Protein AF-A0A8E2DM43-F1 (afdb_monomer_lite)

Structure (mmCIF, N/CA/C/O backbone):
data_AF-A0A8E2DM43-F1
#
_entry.id   AF-A0A8E2DM43-F1
#
loop_
_atom_site.group_PDB
_atom_site.id
_atom_site.type_symbol
_atom_site.label_atom_id
_atom_site.label_alt_id
_atom_site.label_comp_id
_atom_site.label_asym_id
_atom_site.label_entity_id
_atom_site.label_seq_id
_atom_site.pdbx_PDB_ins_code
_atom_site.Cartn_x
_atom_site.Cartn_y
_atom_site.Cartn_z
_atom_site.occupancy
_atom_site.B_iso_or_equiv
_atom_site.auth_seq_id
_atom_site.auth_comp_id
_atom_site.auth_asym_id
_atom_site.auth_atom_id
_atom_site.pdbx_PDB_model_num
ATOM 1 N N . MET A 1 1 ? -1.895 0.073 -11.403 1.00 70.31 1 MET A N 1
ATOM 2 C CA . MET A 1 1 ? -3.182 -0.579 -11.768 1.00 70.31 1 MET A CA 1
ATOM 3 C C . MET A 1 1 ? -3.514 -1.796 -10.894 1.00 70.31 1 MET A C 1
ATOM 5 O O . MET A 1 1 ? -4.597 -1.817 -10.328 1.00 70.31 1 MET A O 1
ATOM 9 N N . PHE A 1 2 ? -2.604 -2.762 -10.700 1.00 83.31 2 PHE A N 1
ATOM 10 C CA . PHE A 1 2 ? -2.832 -3.940 -9.833 1.00 83.31 2 PHE A CA 1
ATOM 11 C C . PHE A 1 2 ? -3.339 -3.614 -8.415 1.00 83.31 2 PHE A C 1
ATOM 13 O O . PHE A 1 2 ? -4.241 -4.276 -7.913 1.00 83.31 2 PHE A O 1
ATOM 20 N N . LEU A 1 3 ? -2.827 -2.552 -7.784 1.00 89.19 3 LEU A N 1
ATOM 21 C CA . LEU A 1 3 ? -3.263 -2.164 -6.436 1.00 89.19 3 LEU A CA 1
ATOM 22 C C . LEU A 1 3 ? -4.743 -1.794 -6.350 1.00 89.19 3 LEU A C 1
ATOM 24 O O . LEU A 1 3 ? -5.333 -1.980 -5.294 1.00 89.19 3 LEU A O 1
ATOM 28 N N . ILE A 1 4 ? -5.349 -1.301 -7.434 1.00 88.94 4 ILE A N 1
ATOM 29 C CA . ILE A 1 4 ? -6.786 -0.998 -7.456 1.00 88.94 4 ILE A CA 1
ATOM 30 C C . ILE A 1 4 ? -7.582 -2.299 -7.372 1.00 88.94 4 ILE A C 1
ATOM 32 O O . ILE A 1 4 ? -8.527 -2.377 -6.595 1.00 88.94 4 ILE A O 1
ATOM 36 N N . TYR A 1 5 ? -7.172 -3.334 -8.111 1.00 89.56 5 TYR A N 1
ATOM 37 C CA . TYR A 1 5 ? -7.791 -4.657 -8.026 1.00 89.56 5 TYR A CA 1
ATOM 38 C C . TYR A 1 5 ? -7.691 -5.230 -6.605 1.00 89.56 5 TYR A C 1
ATOM 40 O O . TYR A 1 5 ? -8.705 -5.640 -6.040 1.00 89.56 5 TYR A O 1
ATOM 48 N N . VAL A 1 6 ? -6.497 -5.188 -5.999 1.00 92.88 6 VAL A N 1
ATOM 49 C CA . VAL A 1 6 ? -6.292 -5.644 -4.612 1.00 92.88 6 VAL A CA 1
ATOM 50 C C . VAL A 1 6 ? -7.154 -4.838 -3.642 1.00 92.88 6 VAL A C 1
ATOM 52 O O . VAL A 1 6 ? -7.849 -5.423 -2.819 1.00 92.88 6 VAL A O 1
ATOM 55 N N . LEU A 1 7 ? -7.179 -3.509 -3.776 1.00 94.19 7 LEU A N 1
ATOM 56 C CA . LEU A 1 7 ? -8.000 -2.637 -2.939 1.00 94.19 7 LEU A CA 1
ATOM 57 C C . LEU A 1 7 ? -9.485 -2.997 -3.041 1.00 94.19 7 LEU A C 1
ATOM 59 O O . LEU A 1 7 ? -10.125 -3.206 -2.016 1.00 94.19 7 LEU A O 1
ATOM 63 N N . VAL A 1 8 ? -10.032 -3.105 -4.255 1.00 92.88 8 VAL A N 1
ATOM 64 C CA . VAL A 1 8 ? -11.441 -3.476 -4.465 1.00 92.88 8 VAL A CA 1
ATOM 65 C C . VAL A 1 8 ? -11.740 -4.827 -3.823 1.00 92.88 8 VAL A C 1
ATOM 67 O O . VAL A 1 8 ? -12.745 -4.949 -3.123 1.00 92.88 8 VAL A O 1
ATOM 70 N N . ARG A 1 9 ? -10.853 -5.813 -3.992 1.00 94.50 9 ARG A N 1
ATOM 71 C CA . ARG A 1 9 ? -11.008 -7.135 -3.384 1.00 94.50 9 ARG A CA 1
ATOM 72 C C . ARG A 1 9 ? -11.035 -7.064 -1.855 1.00 94.50 9 ARG A C 1
ATOM 74 O O . ARG A 1 9 ? -11.960 -7.596 -1.246 1.00 94.50 9 ARG A O 1
ATOM 81 N N . CYS A 1 10 ? -10.080 -6.366 -1.240 1.00 94.94 10 CYS A N 1
ATOM 82 C CA . CYS A 1 10 ? -10.042 -6.197 0.213 1.00 94.94 10 CYS A CA 1
ATOM 83 C C . CYS A 1 10 ? -11.300 -5.487 0.735 1.00 94.94 10 CYS A C 1
ATOM 85 O O . CYS A 1 10 ? -11.850 -5.887 1.760 1.00 94.94 10 CYS A O 1
ATOM 87 N N . LEU A 1 11 ? -11.790 -4.468 0.022 1.00 93.38 11 LEU A N 1
ATOM 88 C CA . LEU A 1 11 ? -13.005 -3.741 0.399 1.00 93.38 11 LEU A CA 1
ATOM 89 C C . LEU A 1 11 ? -14.266 -4.612 0.290 1.00 93.38 11 LEU A C 1
ATOM 91 O O . LEU A 1 11 ? -15.107 -4.567 1.188 1.00 93.38 11 LEU A O 1
ATOM 95 N N . GLN A 1 12 ? -14.390 -5.426 -0.763 1.00 94.00 12 GLN A N 1
ATOM 96 C CA . GLN A 1 12 ? -15.489 -6.390 -0.918 1.00 94.00 12 GLN A CA 1
ATOM 97 C C . GLN A 1 12 ? -15.503 -7.423 0.216 1.00 94.00 12 GLN A C 1
ATOM 99 O O . GLN A 1 12 ? -16.562 -7.718 0.770 1.00 94.00 12 GLN A O 1
ATOM 104 N N . ASP A 1 13 ? -14.321 -7.894 0.615 1.00 94.19 13 ASP A N 1
ATOM 105 C CA . ASP A 1 13 ? -14.142 -8.856 1.706 1.00 94.19 13 ASP A CA 1
ATOM 106 C C . ASP A 1 13 ? -14.135 -8.182 3.102 1.00 94.19 13 ASP A C 1
ATOM 108 O O . ASP A 1 13 ? -13.907 -8.844 4.116 1.00 94.19 13 ASP A O 1
ATOM 112 N N . LYS A 1 14 ? -14.410 -6.867 3.180 1.00 92.25 14 LYS A N 1
ATOM 113 C CA . LYS A 1 14 ? -14.420 -6.039 4.407 1.00 92.25 14 LYS A CA 1
ATOM 114 C C . LYS A 1 14 ? -13.127 -6.125 5.225 1.00 92.25 14 LYS A C 1
ATOM 116 O O . LYS A 1 14 ? -13.145 -6.003 6.452 1.00 92.25 14 LYS A O 1
ATOM 121 N N . GLN A 1 15 ? -12.000 -6.324 4.555 1.00 94.31 15 GLN A N 1
ATOM 122 C CA . GLN A 1 15 ? -10.700 -6.411 5.199 1.00 94.31 15 GLN A CA 1
ATOM 123 C C . GLN A 1 15 ? -10.128 -5.010 5.461 1.00 94.31 15 GLN A C 1
ATOM 125 O O . GLN A 1 15 ? -10.148 -4.158 4.563 1.00 94.31 15 GLN A O 1
ATOM 130 N N . PRO A 1 16 ? -9.591 -4.745 6.669 1.00 94.50 16 PRO A N 1
ATOM 131 C CA . PRO A 1 16 ? -8.877 -3.507 6.946 1.00 94.50 16 PRO A CA 1
ATOM 132 C C . PRO A 1 16 ? -7.755 -3.313 5.927 1.00 94.50 16 PRO A C 1
ATOM 134 O O . PRO A 1 16 ? -6.956 -4.223 5.693 1.00 94.50 16 PRO A O 1
ATOM 137 N N . THR A 1 17 ? -7.700 -2.130 5.321 1.00 97.50 17 THR A N 1
ATOM 138 C CA . THR A 1 17 ? -6.760 -1.847 4.230 1.00 97.50 17 THR A CA 1
ATOM 139 C C . THR A 1 17 ? -6.203 -0.442 4.369 1.00 97.50 17 THR A C 1
ATOM 141 O O . THR A 1 17 ? -6.959 0.503 4.557 1.00 97.50 17 THR A O 1
ATOM 144 N N . ALA A 1 18 ? -4.892 -0.274 4.262 1.00 97.31 18 ALA A N 1
ATOM 145 C CA . ALA A 1 18 ? -4.224 1.016 4.221 1.00 97.31 18 ALA A CA 1
ATOM 146 C C . ALA A 1 18 ? -3.556 1.213 2.856 1.00 97.31 18 ALA A C 1
ATOM 148 O O . ALA A 1 18 ? -2.838 0.337 2.387 1.00 97.31 18 ALA A O 1
ATOM 149 N N . VAL A 1 19 ? -3.768 2.367 2.226 1.00 97.25 19 VAL A N 1
ATOM 150 C CA . VAL A 1 19 ? -3.229 2.707 0.902 1.00 97.25 19 VAL A CA 1
ATOM 151 C C . VAL A 1 19 ? -2.359 3.945 1.013 1.00 97.25 19 VAL A C 1
ATOM 153 O O . VAL A 1 19 ? -2.845 5.017 1.375 1.00 97.25 19 VAL A O 1
ATOM 156 N N . GLN A 1 20 ? -1.075 3.829 0.691 1.00 96.44 20 GLN A N 1
ATOM 157 C CA . GLN A 1 20 ? -0.186 4.982 0.637 1.00 96.44 20 GLN A CA 1
ATOM 158 C C . GLN A 1 20 ? -0.473 5.793 -0.628 1.00 96.44 20 GLN A C 1
ATOM 160 O O . GLN A 1 20 ? -0.220 5.333 -1.737 1.00 96.44 20 GLN A O 1
ATOM 165 N N . VAL A 1 21 ? -0.991 7.008 -0.448 1.00 93.31 21 VAL A N 1
ATOM 166 C CA . VAL A 1 21 ? -1.388 7.892 -1.557 1.00 93.31 21 VAL A CA 1
ATOM 167 C C . VAL A 1 21 ? -0.304 8.903 -1.921 1.00 93.31 21 VAL A C 1
ATOM 169 O O . VAL A 1 21 ? -0.326 9.463 -3.010 1.00 93.31 21 VAL A O 1
ATOM 172 N N . SER A 1 22 ? 0.646 9.161 -1.017 1.00 93.75 22 SER A N 1
ATOM 173 C CA . SER A 1 22 ? 1.777 10.058 -1.268 1.00 93.75 22 SER A CA 1
ATOM 174 C C . SER A 1 22 ? 2.978 9.721 -0.378 1.00 93.75 22 SER A C 1
ATOM 176 O O . SER A 1 22 ? 2.942 8.811 0.454 1.00 93.75 22 SER A O 1
ATOM 178 N N . SER A 1 23 ? 4.055 10.497 -0.499 1.00 93.69 23 SER A N 1
ATOM 179 C CA . SER A 1 23 ? 5.185 10.450 0.437 1.00 93.69 23 SER A CA 1
ATOM 180 C C . SER A 1 23 ? 4.838 10.945 1.847 1.00 93.69 23 SER A C 1
ATOM 182 O O . SER A 1 23 ? 5.603 10.711 2.784 1.00 93.69 23 SER A O 1
ATOM 184 N N . LYS A 1 24 ? 3.690 11.617 2.018 1.00 95.88 24 LYS A N 1
ATOM 185 C CA . LYS A 1 24 ? 3.295 12.299 3.260 1.00 95.88 24 LYS A CA 1
ATOM 186 C C . LYS A 1 24 ? 2.039 11.737 3.909 1.00 95.88 24 LYS A C 1
ATOM 188 O O . LYS A 1 24 ? 1.789 12.070 5.064 1.00 95.88 24 LYS A O 1
ATOM 193 N N . SER A 1 25 ? 1.259 10.915 3.214 1.00 96.38 25 SER A N 1
ATOM 194 C CA . SER A 1 25 ? -0.029 10.439 3.716 1.00 96.38 25 SER A CA 1
ATOM 195 C C . SER A 1 25 ? -0.423 9.064 3.188 1.00 96.38 25 SER A C 1
ATOM 197 O O . SER A 1 25 ? 0.041 8.604 2.140 1.00 96.38 25 SER A O 1
ATOM 199 N N . PHE A 1 26 ? -1.327 8.426 3.924 1.00 97.00 26 PHE A N 1
ATOM 200 C CA . PHE A 1 26 ? -2.019 7.209 3.522 1.00 97.00 26 PHE A CA 1
ATOM 201 C C . PHE A 1 26 ? -3.498 7.283 3.910 1.00 97.00 26 PHE A C 1
ATOM 203 O O . PHE A 1 26 ? -3.881 8.045 4.797 1.00 97.00 26 PHE A O 1
ATOM 210 N N . VAL A 1 27 ? -4.330 6.489 3.246 1.00 97.06 27 VAL A N 1
ATOM 211 C CA . VAL A 1 27 ? -5.753 6.330 3.559 1.00 97.06 27 VAL A CA 1
ATOM 212 C C . VAL A 1 27 ? -5.956 4.978 4.221 1.00 97.06 27 VAL A C 1
ATOM 214 O O . VAL A 1 27 ? -5.525 3.965 3.682 1.00 97.06 27 VAL A O 1
ATOM 217 N N . LEU A 1 28 ? -6.607 4.956 5.378 1.00 96.56 28 LEU A N 1
ATOM 218 C CA . LEU A 1 28 ? -6.991 3.754 6.103 1.00 96.56 28 LEU A CA 1
ATOM 219 C C . LEU A 1 28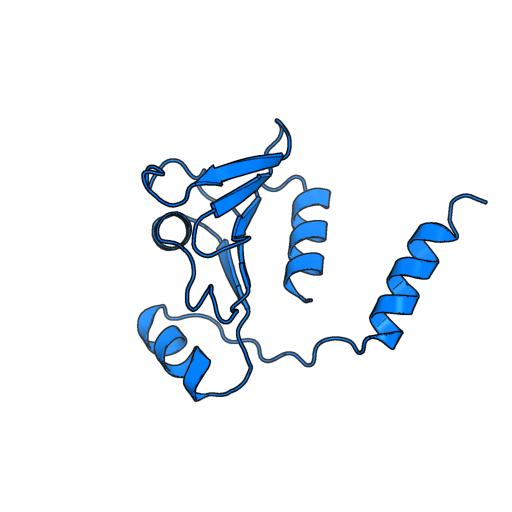 ? -8.489 3.506 5.920 1.00 96.56 28 LEU A C 1
ATOM 221 O O . LEU A 1 28 ? -9.314 4.347 6.271 1.00 96.56 28 LEU A O 1
ATOM 225 N N . PHE A 1 29 ? -8.825 2.338 5.395 1.00 95.88 29 PHE A N 1
ATOM 226 C CA . PHE A 1 29 ? -10.178 1.833 5.239 1.00 95.88 29 PHE A CA 1
ATOM 227 C C . PHE A 1 29 ? -10.488 0.882 6.395 1.00 95.88 29 PHE A C 1
ATOM 229 O O . PHE A 1 29 ? -9.836 -0.153 6.562 1.00 95.88 29 PHE A O 1
ATOM 236 N N . THR A 1 30 ? -11.488 1.243 7.198 1.00 91.94 30 THR A N 1
ATOM 237 C CA . THR A 1 30 ? -12.008 0.430 8.307 1.00 91.94 30 THR A CA 1
ATOM 238 C C . THR A 1 30 ? -13.528 0.312 8.214 1.00 91.94 30 THR A C 1
ATOM 240 O O . THR A 1 30 ? -14.161 0.876 7.322 1.00 91.94 30 THR A O 1
ATOM 243 N N . THR A 1 31 ? -14.145 -0.363 9.185 1.00 89.44 31 THR A N 1
ATOM 244 C CA . THR A 1 31 ? -15.606 -0.376 9.354 1.00 89.44 31 THR A CA 1
ATOM 245 C C . THR A 1 31 ? -16.203 1.013 9.603 1.00 89.44 31 THR A C 1
ATOM 247 O O . THR A 1 31 ? -17.401 1.190 9.415 1.00 89.44 31 THR A O 1
ATOM 250 N N . LEU A 1 32 ? -15.390 1.998 10.004 1.00 89.56 32 LEU A N 1
ATOM 251 C CA . LEU A 1 32 ? -15.796 3.398 10.178 1.00 89.56 32 LEU A CA 1
ATOM 252 C C . LEU A 1 32 ? -15.705 4.215 8.877 1.00 89.56 32 LEU A C 1
ATOM 254 O O . LEU A 1 32 ? -16.038 5.397 8.870 1.00 89.56 32 LEU A O 1
ATOM 258 N N . GLY A 1 33 ? -15.257 3.597 7.781 1.00 90.81 33 GLY A N 1
ATOM 259 C CA . GLY A 1 33 ? -15.033 4.248 6.496 1.00 90.81 33 GLY A CA 1
ATOM 260 C C . GLY A 1 33 ? -13.559 4.548 6.227 1.00 90.81 33 GLY A C 1
ATOM 261 O O . GLY A 1 33 ? -12.659 3.947 6.821 1.00 90.81 33 GLY A O 1
ATOM 262 N N . ALA A 1 34 ? -13.326 5.456 5.279 1.00 95.50 34 ALA A N 1
ATOM 263 C CA . ALA A 1 34 ? -11.998 5.854 4.828 1.00 95.50 34 ALA A CA 1
ATOM 264 C C . ALA A 1 34 ? -11.515 7.106 5.573 1.00 95.50 34 ALA A C 1
ATOM 266 O O . ALA A 1 34 ? -12.199 8.129 5.587 1.00 95.50 34 ALA A O 1
ATOM 267 N N . GLN A 1 35 ? -10.320 7.042 6.157 1.00 96.19 35 GLN A N 1
ATOM 268 C CA . GLN A 1 35 ? -9.699 8.152 6.882 1.00 96.19 35 GLN A CA 1
ATOM 269 C C . GLN A 1 35 ? -8.285 8.401 6.359 1.00 96.19 35 GLN A C 1
ATOM 271 O O . GLN A 1 35 ? -7.510 7.467 6.177 1.00 96.19 35 GLN A O 1
ATOM 276 N N . CYS A 1 36 ? -7.939 9.664 6.107 1.00 96.69 36 CYS A N 1
ATOM 277 C CA . CYS A 1 36 ? -6.603 10.048 5.658 1.00 96.69 36 CYS A CA 1
ATOM 278 C C . CYS A 1 36 ? -5.722 10.393 6.862 1.00 96.69 36 CYS A C 1
ATOM 280 O O . CYS A 1 36 ? -6.119 11.189 7.713 1.00 96.69 36 CYS A O 1
ATOM 282 N N . TYR A 1 37 ? -4.520 9.825 6.905 1.00 96.38 37 TYR A N 1
ATOM 283 C CA . TYR A 1 37 ? -3.543 10.046 7.962 1.00 96.38 37 TYR A CA 1
ATOM 284 C C . TYR A 1 37 ? -2.234 10.600 7.396 1.00 96.38 37 TYR A C 1
ATOM 286 O O . TYR A 1 37 ? -1.763 10.127 6.354 1.00 96.38 37 TYR A O 1
ATOM 294 N N . PRO A 1 38 ? -1.603 11.574 8.077 1.00 96.62 38 PRO A N 1
ATOM 295 C CA . PRO A 1 38 ? -0.225 11.936 7.783 1.00 96.62 38 PRO A CA 1
ATOM 296 C C . PRO A 1 38 ? 0.700 10.778 8.174 1.00 96.62 38 PRO A C 1
ATOM 298 O O . PRO A 1 38 ? 0.481 10.125 9.185 1.00 96.62 38 PRO A O 1
ATOM 301 N N . ILE A 1 39 ? 1.757 10.535 7.399 1.00 95.19 39 ILE A N 1
ATOM 302 C CA . ILE A 1 39 ? 2.809 9.564 7.744 1.00 95.19 39 ILE A CA 1
ATOM 303 C C . ILE A 1 39 ? 3.685 10.124 8.870 1.00 95.19 39 ILE A C 1
ATOM 305 O O . ILE A 1 39 ? 4.095 9.396 9.773 1.00 95.19 39 ILE A O 1
ATOM 309 N N . ALA A 1 40 ? 3.986 11.423 8.815 1.00 93.88 40 ALA A N 1
ATOM 310 C CA . ALA A 1 40 ? 4.785 12.088 9.832 1.00 93.88 40 ALA A CA 1
ATOM 311 C C . ALA A 1 40 ? 4.032 12.103 11.168 1.00 93.88 40 ALA A C 1
ATOM 313 O O . ALA A 1 40 ? 2.912 12.602 11.248 1.00 93.88 40 ALA A O 1
ATOM 314 N N . GLY A 1 41 ? 4.658 11.555 12.210 1.00 88.88 41 GLY A N 1
ATOM 315 C CA . GLY A 1 41 ? 4.064 11.473 13.544 1.00 88.88 41 GLY A CA 1
ATOM 316 C C . GLY A 1 41 ? 2.991 10.393 13.704 1.00 88.88 41 GLY A C 1
ATOM 317 O O . GLY A 1 41 ? 2.431 10.287 14.792 1.00 88.88 41 GLY A O 1
ATOM 318 N N . PHE A 1 42 ? 2.712 9.576 12.678 1.00 92.38 42 PHE A N 1
ATOM 319 C CA . PHE A 1 42 ? 1.811 8.438 12.849 1.00 92.38 42 PHE A CA 1
ATOM 320 C C . PHE A 1 42 ? 2.467 7.387 13.753 1.00 92.38 42 PHE A C 1
ATOM 322 O O . PHE A 1 42 ? 3.593 6.968 13.463 1.00 92.38 42 PHE A O 1
ATOM 329 N N . PRO A 1 43 ? 1.800 6.932 14.826 1.00 88.00 43 PRO A N 1
ATOM 330 C CA . PRO A 1 43 ? 2.382 5.937 15.709 1.00 88.00 43 PRO A CA 1
ATOM 331 C C . PRO A 1 43 ? 2.536 4.604 14.976 1.00 88.00 43 PRO A C 1
ATOM 333 O O . PRO A 1 43 ? 1.602 4.080 14.372 1.00 88.00 43 PRO A O 1
ATOM 336 N N . GLU A 1 44 ? 3.725 4.027 15.057 1.00 76.12 44 GLU A N 1
ATOM 337 C CA . GLU A 1 44 ? 4.128 2.884 14.231 1.00 76.12 44 GLU A CA 1
ATOM 338 C C . GLU A 1 44 ? 3.349 1.592 14.530 1.00 76.12 44 GLU A C 1
ATOM 340 O O . GLU A 1 44 ? 3.292 0.707 13.684 1.00 76.12 44 GLU A O 1
ATOM 345 N N . ASN A 1 45 ? 2.690 1.519 15.691 1.00 78.12 45 ASN A N 1
ATOM 346 C CA . ASN A 1 45 ? 1.911 0.365 16.151 1.00 78.12 45 ASN A CA 1
ATOM 347 C C . ASN A 1 45 ? 0.395 0.625 16.157 1.00 78.12 45 ASN A C 1
ATOM 349 O O . ASN A 1 45 ? -0.355 -0.119 16.782 1.00 78.12 45 ASN A O 1
ATOM 353 N N . CYS A 1 46 ? -0.069 1.699 15.511 1.00 86.69 46 CYS A N 1
ATOM 354 C CA . CYS A 1 46 ? -1.497 2.024 15.457 1.00 86.69 46 CYS A CA 1
ATOM 355 C C . CYS A 1 46 ? -2.242 1.341 14.306 1.00 86.69 46 CYS A C 1
ATOM 357 O O . CYS A 1 46 ? -3.469 1.421 14.256 1.00 86.69 46 CYS A O 1
ATOM 359 N N . LEU A 1 47 ? -1.536 0.678 13.387 1.00 92.06 47 LEU A N 1
ATOM 360 C CA . LEU A 1 47 ? -2.195 -0.139 12.375 1.00 92.06 47 LEU A CA 1
ATOM 361 C C . LEU A 1 47 ? -2.621 -1.484 12.986 1.00 92.06 47 LEU A C 1
ATOM 363 O O . LEU A 1 47 ? -1.808 -2.123 13.658 1.00 92.06 47 LEU A O 1
ATOM 367 N N . PRO A 1 48 ? -3.875 -1.923 12.771 1.00 89.06 48 PRO A N 1
ATOM 368 C CA . PRO A 1 48 ? -4.350 -3.193 13.298 1.00 89.06 48 PRO A CA 1
ATOM 369 C C . PRO A 1 48 ? -3.551 -4.367 12.706 1.00 89.06 48 PRO A C 1
ATOM 371 O O . PRO A 1 48 ? -3.170 -4.320 11.533 1.00 89.06 48 PRO A O 1
ATOM 374 N N . PRO A 1 49 ? -3.297 -5.433 13.486 1.00 90.56 49 PRO A N 1
ATOM 375 C CA . PRO A 1 49 ? -2.634 -6.627 12.975 1.00 90.56 49 PRO A CA 1
ATOM 376 C C . PRO A 1 49 ? -3.487 -7.301 11.891 1.00 90.56 49 PRO A C 1
ATOM 378 O O . PRO A 1 49 ? -4.716 -7.307 11.970 1.00 90.56 49 PRO A O 1
ATOM 381 N N . GLY A 1 50 ? -2.832 -7.870 10.879 1.00 90.38 50 GLY A N 1
ATOM 382 C CA . GLY A 1 50 ? -3.492 -8.515 9.740 1.00 90.38 50 GLY A CA 1
ATOM 383 C C . GLY A 1 50 ? -4.062 -7.543 8.700 1.00 90.38 50 GLY A C 1
ATOM 384 O O . GLY A 1 50 ? -4.831 -7.958 7.837 1.00 90.38 50 GLY A O 1
ATOM 385 N N . ILE A 1 51 ? -3.712 -6.256 8.773 1.00 95.44 51 ILE A N 1
ATOM 386 C CA . ILE A 1 51 ? -4.112 -5.257 7.777 1.00 95.44 51 ILE A CA 1
ATOM 387 C C . ILE A 1 51 ? -3.424 -5.492 6.427 1.00 95.44 51 ILE A C 1
ATOM 389 O O . ILE A 1 51 ? -2.268 -5.915 6.369 1.00 95.44 51 ILE A O 1
ATOM 393 N N . TRP A 1 52 ? -4.099 -5.137 5.336 1.00 97.50 52 TRP A N 1
ATOM 394 C CA . TRP A 1 52 ? -3.470 -5.013 4.022 1.00 97.50 52 TRP A CA 1
ATOM 395 C C . TRP A 1 52 ? -2.831 -3.641 3.862 1.00 97.50 52 TRP A C 1
ATOM 397 O O . TRP A 1 52 ? -3.518 -2.628 3.937 1.00 97.50 52 TRP A O 1
ATOM 407 N N . ALA A 1 53 ? -1.526 -3.593 3.627 1.00 96.94 53 ALA A N 1
ATOM 408 C CA . ALA A 1 53 ? -0.786 -2.362 3.387 1.00 96.94 53 ALA A CA 1
ATOM 409 C C . ALA A 1 53 ? -0.400 -2.282 1.907 1.00 96.94 53 ALA A C 1
ATOM 411 O O . ALA A 1 53 ? 0.336 -3.123 1.401 1.00 96.94 53 ALA A O 1
ATOM 412 N N . LEU A 1 54 ? -0.921 -1.284 1.202 1.00 97.19 54 LEU A N 1
ATOM 413 C CA . LEU A 1 54 ? -0.849 -1.152 -0.248 1.00 97.19 54 LEU A CA 1
ATOM 414 C C . LEU A 1 54 ? -0.016 0.084 -0.613 1.00 97.19 54 LEU A C 1
ATOM 416 O O . LEU A 1 54 ? -0.398 1.211 -0.290 1.00 97.19 54 LEU A O 1
ATOM 420 N N . THR A 1 55 ? 1.102 -0.107 -1.312 1.00 95.94 55 THR A N 1
ATOM 421 C CA . THR A 1 55 ? 1.963 0.993 -1.778 1.00 95.94 55 THR A CA 1
ATOM 422 C C . THR A 1 55 ? 2.273 0.838 -3.262 1.00 95.94 55 THR A C 1
ATOM 424 O O . THR A 1 55 ? 2.766 -0.208 -3.682 1.00 95.94 55 THR A O 1
ATOM 427 N N . ASP A 1 56 ? 2.055 1.903 -4.040 1.00 92.06 56 ASP A N 1
ATOM 428 C CA . ASP A 1 56 ? 2.551 2.015 -5.417 1.00 92.06 56 ASP A CA 1
ATOM 429 C C . ASP A 1 56 ? 3.842 2.830 -5.443 1.00 92.06 56 ASP A C 1
ATOM 431 O O . ASP A 1 56 ? 3.926 3.891 -4.812 1.00 92.06 56 ASP A O 1
ATOM 435 N N . SER A 1 57 ? 4.849 2.356 -6.169 1.00 89.62 57 SER A N 1
ATOM 436 C CA . SER A 1 57 ? 6.063 3.131 -6.371 1.00 89.62 57 SER A CA 1
ATOM 437 C C . SER A 1 57 ? 5.798 4.248 -7.376 1.00 89.62 57 SER A C 1
ATOM 439 O O . SER A 1 57 ? 5.335 3.995 -8.487 1.00 89.62 57 SER A O 1
ATOM 441 N N . SER A 1 58 ? 6.189 5.463 -7.030 1.00 86.38 58 SER A N 1
ATOM 442 C CA . SER A 1 58 ? 6.172 6.629 -7.916 1.00 86.38 58 SER A CA 1
ATOM 443 C C . SER A 1 58 ? 7.469 7.422 -7.741 1.00 86.38 58 SER A C 1
ATOM 445 O O . SER A 1 58 ? 8.375 6.984 -7.022 1.00 86.38 58 SER A O 1
ATOM 447 N N . ASP A 1 59 ? 7.585 8.574 -8.397 1.00 83.94 59 ASP A N 1
ATOM 448 C CA . ASP A 1 59 ? 8.728 9.472 -8.194 1.00 83.94 59 ASP A CA 1
ATOM 449 C C . ASP A 1 59 ? 8.784 9.993 -6.749 1.00 83.94 59 ASP A C 1
ATOM 451 O O . ASP A 1 59 ? 9.860 10.077 -6.156 1.00 83.94 59 ASP A O 1
ATOM 455 N N . ASP A 1 60 ? 7.618 10.221 -6.139 1.00 85.12 60 ASP A N 1
ATOM 456 C CA . ASP A 1 60 ? 7.505 10.663 -4.748 1.00 85.12 60 ASP A CA 1
ATOM 457 C C . ASP A 1 60 ? 7.575 9.502 -3.743 1.00 85.12 60 ASP A C 1
ATOM 459 O O . ASP A 1 60 ? 7.962 9.690 -2.586 1.00 85.12 60 ASP A O 1
ATOM 463 N N . VAL A 1 61 ? 7.210 8.285 -4.156 1.00 88.50 61 VAL A N 1
ATOM 464 C CA . VAL A 1 61 ? 7.138 7.103 -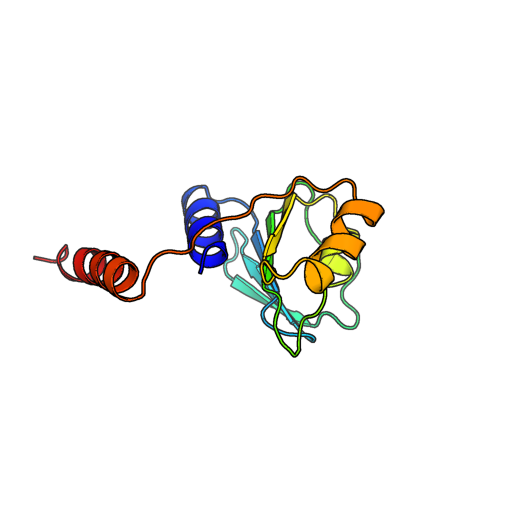3.286 1.00 88.50 61 VAL A CA 1
ATOM 465 C C . VAL A 1 61 ? 8.110 6.035 -3.772 1.00 88.50 61 VAL A C 1
ATOM 467 O O . VAL A 1 61 ? 7.799 5.206 -4.618 1.00 88.50 61 VAL A O 1
ATOM 470 N N . THR A 1 62 ? 9.312 6.023 -3.198 1.00 88.19 62 THR A N 1
ATOM 471 C CA . THR A 1 62 ? 10.366 5.053 -3.559 1.00 88.19 62 THR A CA 1
ATOM 472 C C . THR A 1 62 ? 10.366 3.786 -2.705 1.00 88.19 62 THR A C 1
ATOM 474 O O . THR A 1 62 ? 11.085 2.831 -3.009 1.00 88.19 62 THR A O 1
ATOM 477 N N . ARG A 1 63 ? 9.593 3.783 -1.614 1.00 90.88 63 ARG A N 1
ATOM 478 C CA . ARG A 1 63 ? 9.405 2.654 -0.701 1.00 90.88 63 ARG A CA 1
ATOM 479 C C . ARG A 1 63 ? 8.111 2.821 0.105 1.00 90.88 63 ARG A C 1
ATOM 481 O O . ARG A 1 63 ? 7.680 3.963 0.296 1.00 90.88 63 ARG A O 1
ATOM 488 N N . PRO A 1 64 ? 7.563 1.726 0.656 1.00 94.25 64 PRO A N 1
ATOM 489 C CA . PRO A 1 64 ? 6.479 1.796 1.627 1.00 94.25 64 PRO A CA 1
ATOM 490 C C . PRO A 1 64 ? 6.832 2.667 2.835 1.00 94.25 64 PRO A C 1
ATOM 492 O O . PRO A 1 64 ? 7.991 2.743 3.264 1.00 94.25 64 PRO A O 1
ATOM 495 N N . CYS A 1 65 ? 5.827 3.350 3.375 1.00 94.00 65 CYS A N 1
ATOM 496 C CA . CYS A 1 65 ? 5.984 4.219 4.530 1.00 94.00 65 CYS A CA 1
ATOM 497 C C . CYS A 1 65 ? 6.335 3.423 5.798 1.00 94.00 65 CYS A C 1
ATOM 499 O O . CYS A 1 65 ? 6.057 2.229 5.916 1.00 94.00 65 CYS A O 1
ATOM 501 N N . LEU A 1 66 ? 6.963 4.091 6.773 1.00 92.81 66 LEU A N 1
ATOM 502 C CA . LEU A 1 66 ? 7.396 3.439 8.014 1.00 92.81 66 LEU A CA 1
ATOM 503 C C . LEU A 1 66 ? 6.259 2.745 8.783 1.00 92.81 66 LEU A C 1
ATOM 505 O O . LEU A 1 66 ? 6.502 1.621 9.221 1.00 92.81 66 LEU A O 1
ATOM 509 N N . PRO A 1 67 ? 5.044 3.323 8.901 1.00 94.69 67 PRO A N 1
ATOM 510 C CA . PRO A 1 67 ? 3.918 2.615 9.505 1.00 94.69 67 PRO A CA 1
ATOM 511 C C . PRO A 1 67 ? 3.638 1.260 8.847 1.00 94.69 67 PRO A C 1
ATOM 513 O O . PRO A 1 67 ? 3.398 0.284 9.543 1.00 94.69 67 PRO A O 1
ATOM 516 N N . PHE A 1 68 ? 3.733 1.166 7.517 1.00 94.69 68 PHE A N 1
ATOM 517 C CA . PHE A 1 68 ? 3.458 -0.082 6.797 1.00 94.69 68 PHE A CA 1
ATOM 518 C C . PHE A 1 68 ? 4.575 -1.103 6.997 1.00 94.69 68 PHE A C 1
ATOM 520 O O . PHE A 1 68 ? 4.306 -2.282 7.177 1.00 94.69 68 PHE A O 1
ATOM 527 N N . LEU A 1 69 ? 5.829 -0.642 7.007 1.00 92.25 69 LEU A N 1
ATOM 528 C CA . LEU A 1 69 ? 6.997 -1.504 7.197 1.00 92.25 69 LEU A CA 1
ATOM 529 C C . LEU A 1 69 ? 7.130 -2.062 8.619 1.00 92.25 69 LEU A C 1
ATOM 531 O O . LEU A 1 69 ? 7.842 -3.045 8.804 1.00 92.25 69 LEU A O 1
ATOM 535 N N . ARG A 1 70 ? 6.533 -1.404 9.619 1.00 91.12 70 ARG A N 1
ATOM 536 C CA . ARG A 1 70 ? 6.601 -1.819 11.032 1.00 91.12 70 ARG A CA 1
ATOM 537 C C . ARG A 1 70 ? 5.340 -2.535 11.511 1.00 91.12 70 ARG A C 1
ATOM 539 O O . ARG A 1 70 ? 5.390 -3.209 12.535 1.00 91.12 70 ARG A O 1
ATOM 546 N N . ALA A 1 71 ? 4.235 -2.412 10.781 1.00 91.56 71 ALA A N 1
ATOM 547 C CA . ALA A 1 71 ? 3.003 -3.112 11.100 1.00 91.56 71 ALA A CA 1
ATOM 548 C C . ALA A 1 71 ? 3.118 -4.620 10.836 1.00 91.56 71 ALA A C 1
ATOM 550 O O . ALA A 1 71 ? 3.818 -5.068 9.930 1.00 91.56 71 ALA A O 1
ATOM 551 N N . GLN A 1 72 ? 2.344 -5.404 11.589 1.00 91.69 72 GLN A N 1
ATOM 552 C CA . GLN A 1 72 ? 2.068 -6.805 11.262 1.00 91.69 72 GLN A CA 1
ATOM 553 C C . GLN A 1 72 ? 1.033 -6.855 10.129 1.00 91.69 72 GLN A C 1
ATOM 555 O O . GLN A 1 72 ? -0.142 -7.142 10.362 1.00 91.69 72 GLN A O 1
ATOM 560 N N . ALA A 1 73 ? 1.461 -6.481 8.924 1.00 93.19 73 ALA A N 1
ATOM 561 C CA . ALA A 1 73 ? 0.609 -6.273 7.760 1.00 93.19 73 ALA A CA 1
ATOM 562 C C . ALA A 1 73 ? 0.983 -7.201 6.599 1.00 93.19 73 ALA A C 1
ATOM 564 O O . ALA A 1 73 ? 2.156 -7.519 6.393 1.00 93.19 73 ALA A O 1
ATOM 565 N N . THR A 1 74 ? -0.007 -7.543 5.776 1.00 95.06 74 THR A N 1
ATOM 566 C CA . THR A 1 74 ? 0.229 -8.060 4.425 1.00 95.06 74 THR A CA 1
ATOM 567 C C . THR A 1 74 ? 0.602 -6.885 3.530 1.00 95.06 74 THR A C 1
ATOM 569 O O . THR A 1 74 ? -0.260 -6.109 3.111 1.00 95.06 74 THR A O 1
ATOM 572 N N . LEU A 1 75 ? 1.898 -6.718 3.274 1.00 94.81 75 LEU A N 1
ATOM 573 C CA . LEU A 1 75 ? 2.421 -5.613 2.477 1.00 94.81 75 LEU A CA 1
ATOM 574 C C . LEU A 1 75 ? 2.465 -5.979 0.990 1.00 94.81 75 LEU A C 1
ATOM 576 O O . LEU A 1 75 ? 3.252 -6.824 0.576 1.00 94.81 75 LEU A O 1
ATOM 580 N N . ILE A 1 76 ? 1.682 -5.270 0.179 1.00 95.00 76 ILE A N 1
ATOM 581 C CA . ILE A 1 76 ? 1.759 -5.309 -1.280 1.00 95.00 76 ILE A CA 1
ATOM 582 C C . ILE A 1 76 ? 2.445 -4.034 -1.756 1.00 95.00 76 ILE A C 1
ATOM 584 O O . ILE A 1 76 ? 1.898 -2.932 -1.659 1.00 95.00 76 ILE A O 1
ATOM 588 N N . TYR A 1 77 ? 3.650 -4.196 -2.293 1.00 93.62 77 TYR A N 1
ATOM 589 C CA . TYR A 1 77 ? 4.409 -3.110 -2.891 1.00 93.62 77 TYR A CA 1
ATOM 590 C C . TYR A 1 77 ? 4.538 -3.325 -4.395 1.00 93.62 77 TYR A C 1
ATOM 592 O O . TYR A 1 77 ? 5.201 -4.261 -4.839 1.00 93.62 77 TYR A O 1
ATOM 600 N N . VAL A 1 78 ? 3.907 -2.452 -5.178 1.00 91.44 78 VAL A N 1
ATOM 601 C CA . VAL A 1 78 ? 4.031 -2.460 -6.638 1.00 91.44 78 VAL A CA 1
ATOM 602 C C . VAL A 1 78 ? 5.142 -1.513 -7.044 1.00 91.44 78 VAL A C 1
ATOM 604 O O . VAL A 1 78 ? 5.220 -0.382 -6.575 1.00 91.44 78 VAL A O 1
ATOM 607 N N . ILE A 1 79 ? 6.026 -1.986 -7.914 1.00 89.50 79 ILE A N 1
ATOM 608 C CA . ILE A 1 79 ? 7.172 -1.229 -8.399 1.00 89.50 79 ILE A CA 1
ATOM 609 C C . ILE A 1 79 ? 7.431 -1.552 -9.866 1.00 89.50 79 ILE A C 1
ATOM 611 O O . ILE A 1 79 ? 7.061 -2.620 -10.349 1.00 89.50 79 ILE A O 1
ATOM 615 N N . SER A 1 80 ? 8.078 -0.623 -10.574 1.00 83.12 80 SER A N 1
ATOM 616 C CA . SER A 1 80 ? 8.552 -0.847 -11.943 1.00 83.12 80 SER A CA 1
ATOM 617 C C . SER A 1 80 ? 9.293 -2.191 -12.074 1.00 83.12 80 SER A C 1
ATOM 619 O O . SER A 1 80 ? 10.126 -2.509 -11.215 1.00 83.12 80 SER A O 1
ATOM 621 N N . PRO A 1 81 ? 9.070 -2.943 -13.171 1.00 81.00 81 PRO A N 1
ATOM 622 C CA . PRO A 1 81 ? 9.713 -4.238 -13.397 1.00 81.00 81 PRO A CA 1
ATOM 623 C C . PRO A 1 81 ? 11.230 -4.127 -13.618 1.00 81.00 81 PRO A C 1
ATOM 625 O O . PRO A 1 81 ? 11.935 -5.138 -13.606 1.00 81.00 81 PRO A O 1
ATOM 628 N N . ALA A 1 82 ? 11.762 -2.911 -13.795 1.00 81.94 82 ALA A N 1
ATOM 629 C CA . ALA A 1 82 ? 13.189 -2.679 -13.955 1.00 81.94 82 ALA A CA 1
ATOM 630 C C . ALA A 1 82 ? 13.975 -3.218 -12.744 1.00 81.94 82 ALA A C 1
ATOM 632 O O . ALA A 1 82 ? 13.797 -2.780 -11.608 1.00 81.94 82 ALA A O 1
ATOM 633 N N . ARG A 1 83 ? 14.888 -4.168 -12.989 1.00 78.19 83 ARG A N 1
ATOM 634 C CA . ARG A 1 83 ? 15.605 -4.923 -11.940 1.00 78.19 83 ARG A CA 1
ATOM 635 C C . ARG A 1 83 ? 16.321 -4.051 -10.907 1.00 78.19 83 ARG A C 1
ATOM 637 O O . ARG A 1 83 ? 16.405 -4.405 -9.733 1.00 78.19 83 ARG A O 1
ATOM 644 N N . ASN A 1 84 ? 16.830 -2.895 -11.325 1.00 82.25 84 ASN A N 1
ATOM 645 C CA . ASN A 1 84 ? 17.490 -1.931 -10.443 1.00 82.25 84 ASN A CA 1
ATOM 646 C C . ASN A 1 84 ? 16.551 -1.332 -9.377 1.00 82.25 84 ASN A C 1
ATOM 648 O O . ASN A 1 84 ? 17.040 -0.849 -8.354 1.00 82.25 84 ASN A O 1
ATOM 652 N N . ARG A 1 85 ? 15.232 -1.370 -9.596 1.00 77.94 85 ARG A N 1
ATOM 653 C CA . ARG A 1 85 ? 14.213 -0.830 -8.692 1.00 77.94 85 ARG A CA 1
ATOM 654 C C . ARG A 1 85 ? 13.849 -1.817 -7.580 1.00 77.94 85 ARG A C 1
ATOM 656 O O . ARG A 1 85 ? 13.790 -1.404 -6.426 1.00 77.94 85 ARG A O 1
ATOM 663 N N . TRP A 1 86 ? 13.678 -3.106 -7.885 1.00 78.94 86 TRP A N 1
ATOM 664 C CA . TRP A 1 86 ? 13.240 -4.111 -6.900 1.00 78.94 86 TRP A CA 1
ATOM 665 C C . TRP A 1 86 ? 14.362 -4.987 -6.323 1.00 78.94 86 TRP A C 1
ATOM 667 O O . TRP A 1 86 ? 14.216 -5.503 -5.219 1.00 78.94 86 TRP A O 1
ATOM 677 N N . GLY A 1 87 ? 15.524 -5.104 -6.976 1.00 75.94 87 GLY A N 1
ATOM 678 C CA . GLY A 1 87 ? 16.591 -6.020 -6.535 1.00 75.94 87 GLY A CA 1
ATOM 679 C C . GLY A 1 87 ? 17.273 -5.657 -5.204 1.00 75.94 87 GLY A C 1
ATOM 680 O O . GLY A 1 87 ? 18.051 -6.442 -4.659 1.00 75.94 87 GLY A O 1
ATOM 681 N N . LYS A 1 88 ? 17.040 -4.452 -4.667 1.00 78.38 88 LYS A N 1
ATOM 682 C CA . LYS A 1 88 ? 17.421 -4.097 -3.283 1.00 78.38 88 LYS A CA 1
ATOM 683 C C . LYS A 1 88 ? 16.363 -4.522 -2.265 1.00 78.38 88 LYS A C 1
ATOM 685 O O . LYS A 1 88 ? 16.688 -4.686 -1.095 1.00 78.38 88 LYS A O 1
ATOM 690 N N . TRP A 1 89 ? 15.116 -4.631 -2.706 1.00 77.19 89 TRP A N 1
ATOM 691 C CA . TRP A 1 89 ? 13.967 -4.885 -1.855 1.00 77.19 89 TRP A CA 1
ATOM 692 C C . TRP A 1 89 ? 13.823 -6.368 -1.538 1.00 77.19 89 TRP A C 1
ATOM 694 O O . TRP A 1 89 ? 13.814 -6.722 -0.362 1.00 77.19 89 TRP A O 1
ATOM 704 N N . GLU A 1 90 ? 13.880 -7.213 -2.569 1.00 77.31 90 GLU A N 1
ATOM 705 C CA . GLU A 1 90 ? 13.925 -8.679 -2.460 1.00 77.31 90 GLU A CA 1
ATOM 706 C C . GLU A 1 90 ? 14.983 -9.131 -1.440 1.00 77.31 90 GLU A C 1
ATOM 708 O O . GLU A 1 90 ? 14.667 -9.774 -0.445 1.00 77.31 90 GLU A O 1
ATOM 713 N N . ARG A 1 91 ? 16.228 -8.660 -1.599 1.00 79.06 91 ARG A N 1
ATOM 714 C CA . ARG A 1 91 ? 17.341 -8.997 -0.694 1.00 79.06 91 ARG A CA 1
ATOM 715 C C . ARG A 1 91 ? 17.141 -8.585 0.761 1.00 79.06 91 ARG A C 1
ATOM 717 O O . ARG A 1 91 ? 17.815 -9.131 1.626 1.00 79.06 91 ARG A O 1
ATOM 724 N N . LYS A 1 92 ? 16.327 -7.563 1.030 1.00 80.38 92 LYS A N 1
ATOM 725 C CA . LYS A 1 92 ? 16.210 -6.983 2.372 1.00 80.38 92 LYS A CA 1
ATOM 726 C C . LYS A 1 92 ? 15.005 -7.521 3.149 1.00 80.38 92 LYS A C 1
ATOM 728 O O . LYS A 1 92 ? 15.065 -7.510 4.374 1.00 80.38 92 LYS A O 1
ATOM 733 N N . TYR A 1 93 ? 13.946 -7.958 2.469 1.00 78.88 93 TYR A N 1
ATOM 734 C CA . TYR A 1 93 ? 12.679 -8.327 3.117 1.00 78.88 93 TYR A CA 1
ATOM 735 C C . TYR A 1 93 ? 12.210 -9.748 2.823 1.00 78.88 93 TYR A C 1
ATOM 737 O O . TYR A 1 93 ? 11.113 -10.079 3.250 1.00 78.88 93 TYR A O 1
ATOM 745 N N . ASP A 1 94 ? 13.016 -10.560 2.127 1.00 80.88 94 ASP A N 1
ATOM 746 C CA . ASP A 1 94 ? 12.644 -11.932 1.746 1.00 80.88 94 ASP A CA 1
ATOM 747 C C . ASP A 1 94 ? 11.259 -11.969 1.078 1.00 80.88 94 ASP A C 1
ATOM 749 O O . ASP A 1 94 ? 10.360 -12.717 1.445 1.00 80.88 94 ASP A O 1
ATOM 753 N N . ALA A 1 95 ? 11.051 -11.017 0.165 1.00 81.19 95 ALA A N 1
ATOM 754 C CA . ALA A 1 95 ? 9.751 -10.762 -0.431 1.00 81.19 95 ALA A CA 1
ATOM 755 C C . ALA A 1 95 ? 9.528 -11.657 -1.651 1.00 81.19 95 ALA A C 1
ATOM 757 O O . ALA A 1 95 ? 10.385 -11.713 -2.535 1.00 81.19 95 ALA A O 1
ATOM 758 N N . ASP A 1 96 ? 8.338 -12.249 -1.750 1.00 85.56 96 ASP A N 1
ATOM 759 C CA . ASP A 1 96 ? 7.900 -12.918 -2.971 1.00 85.56 96 ASP A CA 1
ATOM 760 C C . ASP A 1 96 ? 7.783 -11.906 -4.121 1.00 85.56 96 ASP A C 1
ATOM 762 O O . ASP A 1 96 ? 7.106 -10.875 -4.013 1.00 85.56 96 ASP A O 1
ATOM 766 N N 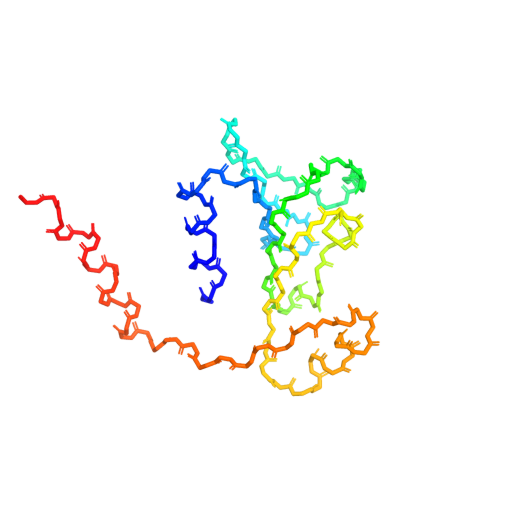. LEU A 1 97 ? 8.442 -12.202 -5.243 1.00 86.38 97 LEU A N 1
ATOM 767 C CA . LEU A 1 97 ? 8.439 -11.351 -6.428 1.00 86.38 97 LEU A CA 1
ATOM 768 C C . LEU A 1 97 ? 7.485 -11.895 -7.492 1.00 86.38 97 LEU A C 1
ATOM 770 O O . LEU A 1 97 ? 7.702 -12.965 -8.056 1.00 86.38 97 LEU A O 1
ATOM 774 N N . TYR A 1 98 ? 6.493 -11.081 -7.848 1.00 84.62 98 TYR A N 1
ATOM 775 C CA . TYR A 1 98 ? 5.582 -11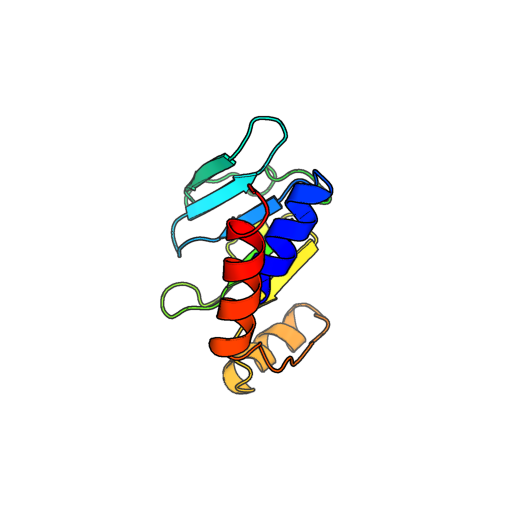.347 -8.956 1.00 84.62 98 TYR A CA 1
ATOM 776 C C . TYR A 1 98 ? 5.780 -10.291 -10.043 1.00 84.62 98 TYR A C 1
ATOM 778 O O . TYR A 1 98 ? 5.499 -9.109 -9.837 1.00 84.62 98 TYR A O 1
ATOM 786 N N . ILE A 1 99 ? 6.273 -10.711 -11.210 1.00 81.75 99 ILE A N 1
ATOM 787 C CA . ILE A 1 99 ? 6.343 -9.861 -12.402 1.00 81.75 99 ILE A CA 1
ATOM 788 C C . ILE A 1 99 ? 5.057 -10.091 -13.189 1.00 81.75 99 ILE A C 1
ATOM 790 O O . ILE A 1 99 ? 4.797 -11.204 -13.637 1.00 81.75 99 ILE A O 1
ATOM 794 N N . MET A 1 100 ? 4.247 -9.046 -13.332 1.00 76.19 100 MET A N 1
ATOM 795 C CA . MET A 1 100 ? 2.977 -9.105 -14.051 1.00 76.19 100 MET A CA 1
ATOM 796 C C . MET A 1 100 ? 3.028 -8.191 -15.265 1.00 76.19 100 MET A C 1
ATOM 798 O O . MET A 1 100 ? 3.632 -7.120 -15.203 1.00 76.19 100 MET A O 1
ATOM 802 N N . ASP A 1 101 ? 2.349 -8.606 -16.329 1.00 75.88 101 ASP A N 1
ATOM 803 C CA . ASP A 1 101 ? 2.010 -7.750 -17.460 1.00 75.88 101 ASP A CA 1
ATOM 804 C C . ASP A 1 101 ? 0.671 -7.064 -17.135 1.00 75.88 101 ASP A C 1
ATOM 806 O O . ASP A 1 101 ? -0.366 -7.739 -17.104 1.00 75.88 101 ASP A O 1
ATOM 810 N N . PRO A 1 102 ? 0.667 -5.786 -16.708 1.00 69.00 102 PRO A N 1
ATOM 811 C CA . PRO A 1 102 ? -0.569 -5.114 -16.347 1.00 69.00 102 PRO A CA 1
ATOM 812 C C . PRO A 1 102 ? -1.456 -4.961 -17.582 1.00 69.00 102 PRO A C 1
ATOM 814 O O . PRO A 1 102 ? -0.971 -4.771 -18.692 1.00 69.00 102 PRO A O 1
ATOM 817 N N . TRP A 1 103 ? -2.766 -5.001 -17.355 1.00 66.69 103 TRP A N 1
ATOM 818 C CA . TRP A 1 103 ? -3.752 -4.887 -18.420 1.00 66.69 103 TRP A CA 1
ATOM 819 C C . TRP A 1 103 ? -3.559 -3.611 -19.247 1.00 66.69 103 TRP A C 1
ATOM 821 O O . TRP A 1 103 ? -3.255 -2.544 -18.702 1.00 66.69 103 TRP A O 1
ATOM 831 N N . ALA A 1 104 ? -3.781 -3.715 -20.554 1.00 69.81 104 ALA A N 1
ATOM 832 C CA . ALA A 1 104 ? -3.774 -2.572 -21.454 1.00 69.81 104 ALA A CA 1
ATOM 833 C C . ALA A 1 104 ? -4.919 -1.599 -21.107 1.00 69.81 104 ALA A C 1
ATOM 835 O O . ALA A 1 104 ? -5.960 -1.993 -20.576 1.00 69.81 104 ALA A O 1
ATOM 836 N N . GLU A 1 105 ? -4.776 -0.314 -21.451 1.00 68.12 105 GLU A N 1
ATOM 837 C CA . GLU A 1 105 ? -5.824 0.695 -21.200 1.00 68.12 105 GLU A CA 1
ATOM 838 C C . GLU A 1 105 ? -7.187 0.302 -21.800 1.00 68.12 105 GLU A C 1
ATOM 840 O O . GLU A 1 105 ? -8.237 0.609 -21.233 1.00 68.12 105 GLU A O 1
ATOM 845 N N . SER A 1 106 ? -7.181 -0.431 -22.916 1.00 72.00 106 SER A N 1
ATOM 846 C CA . SER A 1 106 ? -8.381 -0.981 -23.553 1.00 72.00 106 SER A CA 1
ATOM 847 C C . SER A 1 106 ? -9.107 -2.012 -22.680 1.00 72.00 106 SER A C 1
ATOM 849 O O . SER A 1 106 ? -10.336 -1.999 -22.603 1.00 72.00 106 SER A O 1
ATOM 851 N N . GLU A 1 107 ? -8.368 -2.877 -21.987 1.00 71.94 107 GLU A N 1
ATOM 852 C CA . GLU A 1 107 ? -8.916 -3.883 -21.070 1.00 71.94 107 GLU A CA 1
ATOM 853 C C . GLU A 1 107 ? -9.497 -3.222 -19.812 1.00 71.94 107 GLU A C 1
ATOM 855 O O . GLU A 1 107 ? -10.557 -3.620 -19.322 1.00 71.94 107 GLU A O 1
ATOM 860 N N . LEU A 1 108 ? -8.861 -2.149 -19.328 1.00 67.94 108 LEU A N 1
ATOM 861 C CA . LEU A 1 108 ? -9.405 -1.323 -18.247 1.00 67.94 108 LEU A CA 1
ATOM 862 C C . LEU A 1 108 ? -10.709 -0.629 -18.668 1.00 67.94 108 LEU A C 1
ATOM 864 O O . LEU A 1 108 ? -11.672 -0.598 -17.897 1.00 67.94 108 LEU A O 1
ATOM 868 N N . GLY A 1 109 ? -10.750 -0.096 -19.892 1.00 69.81 109 GLY A N 1
ATOM 869 C CA . GLY A 1 109 ? -11.951 0.505 -20.466 1.00 69.81 109 GLY A CA 1
ATOM 870 C C . GLY A 1 109 ? -13.138 -0.456 -20.408 1.00 69.81 109 GLY A C 1
ATOM 871 O O . GLY A 1 109 ? -14.192 -0.095 -19.890 1.00 69.81 109 GLY A O 1
ATOM 872 N N . ALA A 1 110 ? -12.955 -1.706 -20.834 1.00 74.69 110 ALA A N 1
ATOM 873 C CA . ALA A 1 110 ? -14.013 -2.715 -20.795 1.00 74.69 110 ALA A CA 1
ATOM 874 C C . ALA A 1 110 ? -14.588 -2.939 -19.377 1.00 74.69 110 ALA A C 1
ATOM 876 O O . ALA A 1 110 ? -15.807 -3.004 -19.211 1.00 74.69 110 ALA A O 1
ATOM 877 N N . LEU A 1 111 ? -13.737 -2.982 -18.346 1.00 64.50 111 LEU A N 1
ATOM 878 C CA . LEU A 1 111 ? -14.147 -3.132 -16.939 1.00 64.50 111 LEU A CA 1
ATOM 879 C C . LEU A 1 111 ? -15.037 -1.975 -16.449 1.00 64.50 111 LEU A C 1
ATOM 881 O O . LEU A 1 111 ? -16.061 -2.190 -15.791 1.00 64.50 111 LEU A O 1
ATOM 885 N N . LEU A 1 112 ? -14.652 -0.739 -16.773 1.00 66.25 112 LEU A N 1
ATOM 886 C CA . LEU A 1 112 ? -15.395 0.459 -16.373 1.00 66.25 112 LEU A CA 1
ATOM 887 C C . LEU A 1 112 ? -1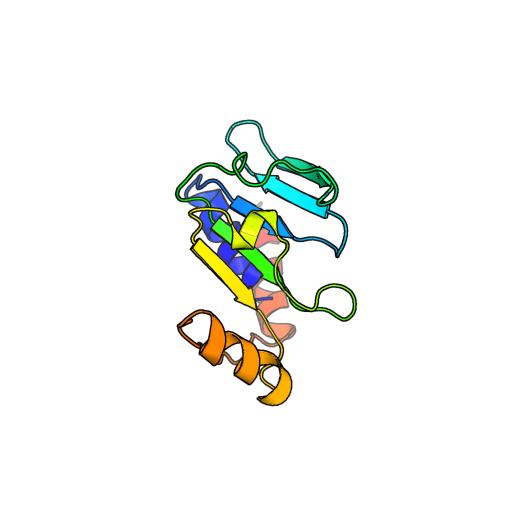6.740 0.557 -17.102 1.00 66.25 112 LEU A C 1
ATOM 889 O O . LEU A 1 112 ? -17.743 0.920 -16.491 1.00 66.25 112 LEU A O 1
ATOM 893 N N . TRP A 1 113 ? -16.789 0.168 -18.377 1.00 66.62 113 TRP A N 1
ATOM 894 C CA . TRP A 1 113 ? -18.023 0.151 -19.166 1.00 66.62 113 TRP A CA 1
ATOM 895 C C . TRP A 1 113 ? -19.060 -0.849 -18.639 1.00 66.62 113 TRP A C 1
ATOM 897 O O . TRP A 1 113 ? -20.237 -0.504 -18.529 1.00 66.62 113 TRP A O 1
ATOM 907 N N . VAL A 1 114 ? -18.642 -2.052 -18.231 1.00 59.31 114 VAL A N 1
ATOM 908 C CA . VAL A 1 114 ? -19.549 -3.050 -17.624 1.00 59.31 114 VAL A CA 1
ATOM 909 C C . VAL A 1 114 ? -20.153 -2.538 -16.309 1.00 59.31 114 VAL A C 1
ATOM 911 O O . VAL A 1 114 ? -21.306 -2.827 -15.999 1.00 59.31 114 VAL A O 1
ATOM 914 N N . SER A 1 115 ? -19.412 -1.713 -15.567 1.00 55.03 115 SER A N 1
ATOM 915 C CA . SER A 1 115 ? -19.869 -1.135 -14.296 1.00 55.03 115 SER A CA 1
ATOM 916 C C . SER A 1 115 ? -20.940 -0.047 -14.483 1.00 55.03 115 SER A C 1
ATOM 918 O O . SER A 1 115 ? -21.763 0.162 -13.594 1.00 55.03 115 SER A O 1
ATOM 920 N N . VAL A 1 116 ? -20.958 0.626 -15.640 1.00 55.94 116 VAL A N 1
ATOM 921 C CA . VAL A 1 116 ? -21.953 1.658 -15.993 1.00 55.94 116 VAL A CA 1
ATOM 922 C C . VAL A 1 116 ? -23.188 1.047 -16.671 1.00 55.94 116 VAL A C 1
ATOM 924 O O . VAL A 1 116 ? -24.295 1.550 -16.502 1.00 55.94 116 VAL A O 1
ATOM 927 N N . GLY A 1 117 ? -23.030 -0.067 -17.392 1.00 51.81 117 GLY A N 1
ATOM 928 C CA . GLY A 1 117 ? -24.112 -0.712 -18.147 1.00 51.81 117 GLY A CA 1
ATOM 929 C C . GLY A 1 117 ? -25.096 -1.564 -17.335 1.00 51.81 117 GLY A C 1
ATOM 930 O O . GLY A 1 117 ? -26.053 -2.065 -17.913 1.00 51.81 117 GLY A O 1
ATOM 931 N N . SER A 1 118 ? -24.891 -1.745 -16.024 1.00 51.03 118 SER A N 1
ATOM 932 C CA . SER A 1 118 ? -25.726 -2.628 -15.186 1.00 51.03 118 SER A CA 1
ATOM 933 C C . SER A 1 118 ? -26.806 -1.904 -14.359 1.00 51.03 118 SER A C 1
ATOM 935 O O . SER A 1 118 ? -27.365 -2.504 -13.441 1.00 51.03 118 SER A O 1
ATOM 937 N N . GLN A 1 119 ? -27.114 -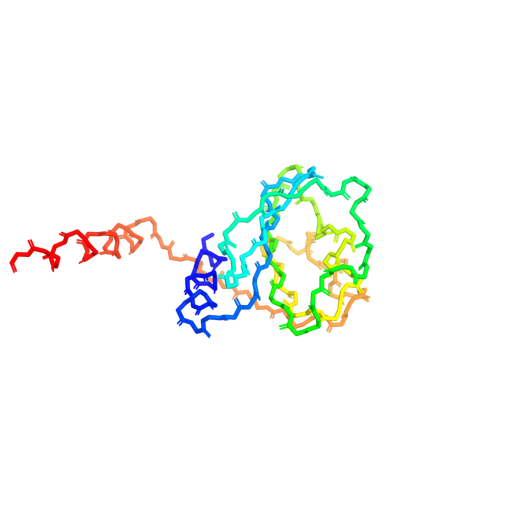0.636 -14.667 1.00 44.09 119 GLN A N 1
ATOM 938 C CA . GLN A 1 119 ? -28.308 0.076 -14.170 1.00 44.09 119 GLN A CA 1
ATOM 939 C C . GLN A 1 119 ? -29.349 0.304 -15.284 1.00 44.09 119 GLN A C 1
ATOM 941 O O . GLN A 1 119 ? -29.846 1.416 -15.458 1.00 44.09 119 GLN A O 1
ATOM 946 N N . GLY A 1 120 ? -29.636 -0.740 -16.065 1.00 41.94 120 GLY A N 1
ATOM 947 C CA . GLY A 1 120 ? -30.732 -0.775 -17.039 1.00 41.94 120 GLY A CA 1
ATOM 948 C C . GLY A 1 120 ? -31.813 -1.744 -16.603 1.00 41.94 120 GLY A C 1
ATOM 949 O O . GLY A 1 120 ? -31.441 -2.903 -16.314 1.00 41.94 120 GLY A O 1
#

Sequence (120 aa):
MFLIYVLVRCLQDKQPTAVQVSSKSFVLFTTLGAQCYPIAGFPENCLPPGIWALTDSSDDVTRPCLPFLRAQATLIYVISPARNRWGKWERKYDADLYIMDPWAESELGALLWVSVGSQG

pLDDT: mean 85.27, std 12.24, range [41.94, 97.5]

Radius of gyration: 15.64 Å; chains: 1; bounding box: 48×25×40 Å

Secondary structure (DSSP, 8-state):
-HHHHHHHHHHHTT--EEEE-SSSEEEEEETTEEEEEESTT--TT-SPTTEEEEEE--SS-SS--HHHHHSSEEEEEE--S-HHHHHHHHHHHTPPP----PPPHHHHHHHHHHHHTT--

Foldseek 3Di:
DVLVVVVVVCVVVQAWEWEDPFLFWIWTQHPVGIDIDTLVPDPLEPDDAAYAYEYEDDPGDLDGGSSQVSHNYNYDYHDDPPCVSCVVVCVPPVDDDDDDDDDDVVVVVVVVVVVVPPPD

Organism: NCBI:txid1052685